Protein AF-A0A1V5L9G5-F1 (afdb_monomer)

pLDDT: mean 86.63, std 11.21, range [47.97, 96.69]

Foldseek 3Di:
DVLVVVLVVLLVVLVVQLPPQPDFLVSNLVSVLSNQLSVLVVQLVVCVVVVNVVSVVVSVVSVVVSVVVSVVSVVVQVVVCVVPVGRHDPVVPPVD

Mean predicted aligned error: 5.8 Å

Sequence (96 aa):
MIFNALTILIILLSLFGITNKRFNLIGIFLCSNMMIIAITINLIIFGAIKSNQDIIMIGFFSMIIISCLNSVIIAIIYNYFEKKNSLEPKESLRDE

Solvent-accessible surface area (backbone atoms only — not comparable to full-atom values): 5186 Å² total; per-residue (Å²): 110,70,66,58,54,52,36,51,52,49,37,54,54,19,54,52,46,54,69,39,77,87,44,36,52,66,52,33,50,52,23,54,47,54,31,54,50,37,53,36,54,50,41,28,50,50,12,59,77,67,70,36,65,66,46,30,49,50,25,54,53,49,52,53,53,49,53,55,49,50,56,53,50,52,53,52,53,51,55,46,27,74,75,61,79,46,55,64,55,87,71,67,74,70,85,115

Radius of gyration: 16.51 Å; Cα contacts (8 Å, |Δi|>4): 72; chains: 1; bounding box: 36×21×51 Å

Nearest PDB structures (foldseek):
  7ak5-assembly1_K  TM=8.890E-01  e=1.107E-02  Mus musculus
  7vys-assembly1_k  TM=8.792E-01  e=2.787E-02  Sus scrofa
  7v2c-assembly1_k  TM=8.807E-01  e=2.787E-02  Sus scrofa
  6zke-assembly1_K  TM=9.109E-01  e=3.565E-02  Ovis aries
  8q0a-assembly1_K  TM=8.818E-01  e=3.565E-02  Bos taurus

Secondary structure (DSSP, 8-state):
-HHHHHHHHHHHHHHHHHH-TT--HHHHHHHHHHHHHHHHHHHHHHHHHTT-HHHHHHHHHHHHHHHHHHHHHHHHHHHHHHHHS--S-TTGGG--

Structure (mmCIF, N/CA/C/O backbone):
data_AF-A0A1V5L9G5-F1
#
_entry.id   AF-A0A1V5L9G5-F1
#
loop_
_atom_site.group_PDB
_atom_site.id
_atom_site.type_symbol
_atom_site.label_atom_id
_atom_site.label_alt_id
_atom_site.label_comp_id
_atom_site.label_asym_id
_atom_site.label_entity_id
_atom_site.label_seq_id
_atom_site.pdbx_PDB_ins_code
_atom_site.Cartn_x
_atom_site.Cartn_y
_atom_site.Cartn_z
_atom_site.occupancy
_atom_site.B_iso_or_equiv
_atom_site.auth_seq_id
_atom_site.auth_comp_id
_atom_site.auth_asym_id
_atom_site.auth_atom_id
_atom_site.pdbx_PDB_model_num
ATOM 1 N N . MET A 1 1 ? 15.313 9.453 -10.976 1.00 62.62 1 MET A N 1
ATOM 2 C CA . MET A 1 1 ? 15.641 9.979 -9.628 1.00 62.62 1 MET A CA 1
ATOM 3 C C . MET A 1 1 ? 14.498 10.779 -9.011 1.00 62.62 1 MET A C 1
ATOM 5 O O . MET A 1 1 ? 14.130 10.463 -7.891 1.00 62.62 1 MET A O 1
ATOM 9 N N . ILE A 1 2 ? 13.891 11.734 -9.728 1.00 74.50 2 ILE A N 1
ATOM 10 C CA . ILE A 1 2 ? 12.804 12.589 -9.201 1.00 74.50 2 ILE A CA 1
ATOM 11 C C . ILE A 1 2 ? 11.596 11.777 -8.685 1.00 74.50 2 ILE A C 1
ATOM 13 O O . ILE A 1 2 ? 11.135 12.012 -7.574 1.00 74.50 2 ILE A O 1
ATOM 17 N N . PHE A 1 3 ? 11.142 10.758 -9.424 1.00 75.56 3 PHE A N 1
ATOM 18 C CA . PHE A 1 3 ? 10.014 9.905 -9.006 1.00 75.56 3 PHE A CA 1
ATOM 19 C C . PHE A 1 3 ? 10.271 9.108 -7.718 1.00 75.56 3 PHE A C 1
ATOM 21 O O . PHE A 1 3 ? 9.383 8.995 -6.874 1.00 75.56 3 PHE A O 1
ATOM 28 N N . ASN A 1 4 ? 11.502 8.627 -7.516 1.00 79.38 4 ASN A N 1
ATOM 29 C CA . ASN A 1 4 ? 11.876 7.957 -6.270 1.00 79.38 4 ASN A CA 1
ATOM 30 C C . ASN A 1 4 ? 11.837 8.936 -5.090 1.00 79.38 4 ASN A C 1
ATOM 32 O O . ASN A 1 4 ? 11.318 8.587 -4.036 1.00 79.38 4 ASN A O 1
ATOM 36 N N . ALA A 1 5 ? 12.332 10.166 -5.268 1.00 85.50 5 ALA A N 1
ATOM 37 C CA . ALA A 1 5 ? 12.305 11.186 -4.220 1.00 85.50 5 ALA A CA 1
ATOM 38 C C . ALA A 1 5 ? 10.868 11.585 -3.838 1.00 85.50 5 ALA A C 1
ATOM 40 O O . ALA A 1 5 ? 10.554 11.678 -2.654 1.00 85.50 5 ALA A O 1
ATOM 41 N N . LEU A 1 6 ? 9.980 11.741 -4.827 1.00 86.62 6 LEU A N 1
ATOM 42 C CA . LEU A 1 6 ? 8.557 12.000 -4.590 1.00 86.62 6 LEU A CA 1
ATOM 43 C C . LEU A 1 6 ? 7.896 10.849 -3.813 1.00 86.62 6 LEU A C 1
ATOM 45 O O . LEU A 1 6 ? 7.172 11.083 -2.851 1.00 86.62 6 LEU A O 1
ATOM 49 N N . THR A 1 7 ? 8.183 9.603 -4.198 1.00 88.81 7 THR A N 1
ATOM 50 C CA . THR A 1 7 ? 7.653 8.409 -3.520 1.00 88.81 7 THR A CA 1
ATOM 51 C C . THR A 1 7 ? 8.107 8.358 -2.063 1.00 88.81 7 THR A C 1
ATOM 53 O O . THR A 1 7 ? 7.290 8.148 -1.171 1.00 88.81 7 THR A O 1
ATOM 56 N N . ILE A 1 8 ? 9.393 8.614 -1.805 1.00 89.06 8 ILE A N 1
ATOM 57 C CA .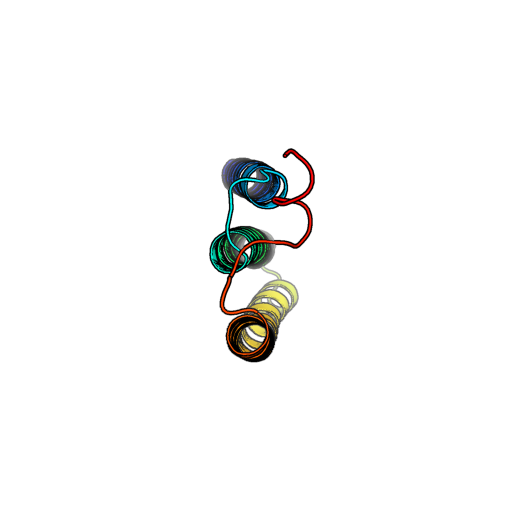 ILE A 1 8 ? 9.950 8.666 -0.446 1.00 89.06 8 ILE A CA 1
ATOM 58 C C . ILE A 1 8 ? 9.266 9.762 0.377 1.00 89.06 8 ILE A C 1
ATOM 60 O O . ILE A 1 8 ? 8.878 9.511 1.516 1.00 89.06 8 ILE A O 1
ATOM 64 N N . LEU A 1 9 ? 9.061 10.951 -0.197 1.00 91.06 9 LEU A N 1
ATOM 65 C CA . LEU A 1 9 ? 8.363 12.046 0.477 1.00 91.06 9 LEU A CA 1
ATOM 66 C C . LEU A 1 9 ? 6.931 11.652 0.873 1.00 91.06 9 LEU A C 1
ATOM 68 O O . LEU A 1 9 ? 6.526 11.880 2.012 1.00 91.06 9 LEU A O 1
ATOM 72 N N . ILE A 1 10 ? 6.180 11.021 -0.036 1.00 90.81 10 ILE A N 1
ATOM 73 C CA . ILE A 1 10 ? 4.809 10.560 0.236 1.00 90.81 10 ILE A CA 1
ATOM 74 C C . ILE A 1 10 ? 4.798 9.483 1.328 1.00 90.81 10 ILE A C 1
ATOM 76 O O . ILE A 1 10 ? 3.937 9.517 2.209 1.00 90.81 10 ILE A O 1
ATOM 80 N N . ILE A 1 11 ? 5.761 8.556 1.315 1.00 89.25 11 ILE A N 1
ATOM 81 C CA . ILE A 1 11 ? 5.894 7.526 2.353 1.00 89.25 11 ILE A CA 1
ATOM 82 C C . ILE A 1 11 ? 6.166 8.170 3.717 1.00 89.25 11 ILE A C 1
ATOM 84 O O . ILE A 1 11 ? 5.502 7.821 4.690 1.00 89.25 11 ILE A O 1
ATOM 88 N N . LEU A 1 12 ? 7.080 9.141 3.797 1.00 90.94 12 LEU A N 1
ATOM 89 C CA . LEU A 1 12 ? 7.394 9.839 5.049 1.00 90.94 12 LEU A CA 1
ATOM 90 C C . LEU A 1 12 ? 6.183 10.601 5.605 1.00 90.94 12 LEU A C 1
ATOM 92 O O . LEU A 1 12 ? 5.891 10.497 6.796 1.00 90.94 12 LEU A O 1
ATOM 96 N N . LEU A 1 13 ? 5.443 11.311 4.749 1.00 89.38 13 LEU A N 1
ATOM 97 C CA . LEU A 1 13 ? 4.205 11.997 5.140 1.00 89.38 13 LEU A CA 1
ATOM 98 C C . LEU A 1 13 ? 3.136 11.010 5.626 1.00 89.38 13 LEU A C 1
ATOM 100 O O . LEU A 1 13 ? 2.458 11.266 6.621 1.00 89.38 13 LEU A O 1
ATOM 104 N N . SER A 1 14 ? 3.016 9.863 4.959 1.00 89.12 14 SER A N 1
ATOM 105 C CA . SER A 1 14 ? 2.064 8.814 5.332 1.00 89.12 14 SER A CA 1
ATOM 106 C C . SER A 1 14 ? 2.425 8.169 6.673 1.00 89.12 14 SER A C 1
ATOM 108 O O . SER A 1 14 ? 1.550 7.983 7.514 1.00 89.12 14 SER A O 1
ATOM 110 N N . LEU A 1 15 ? 3.711 7.890 6.916 1.00 89.25 15 LEU A N 1
ATOM 111 C CA . LEU A 1 15 ? 4.212 7.366 8.193 1.00 89.25 15 LEU A CA 1
ATOM 112 C C . LEU A 1 15 ? 3.990 8.352 9.342 1.00 89.25 15 LEU A C 1
ATOM 114 O O . LEU A 1 15 ? 3.580 7.949 10.432 1.00 89.25 15 LEU A O 1
ATOM 118 N N . PHE A 1 16 ? 4.211 9.644 9.097 1.00 88.38 16 PHE A N 1
ATOM 119 C CA . PHE A 1 16 ? 3.903 10.689 10.069 1.00 88.38 16 PHE A CA 1
ATOM 120 C C . PHE A 1 16 ? 2.403 10.729 10.397 1.00 88.38 16 PHE A C 1
ATOM 122 O O . PHE A 1 16 ? 2.027 10.819 11.562 1.00 88.38 16 PHE A O 1
ATOM 129 N N . GLY A 1 17 ? 1.537 10.594 9.389 1.00 83.31 17 GLY A N 1
ATOM 130 C CA . GLY A 1 17 ? 0.088 10.512 9.590 1.00 83.31 17 GLY A CA 1
ATOM 131 C C . GLY A 1 17 ? -0.347 9.278 10.389 1.00 83.31 17 GLY A C 1
ATOM 132 O O . GLY A 1 17 ? -1.174 9.395 11.286 1.00 83.31 17 GLY A O 1
ATOM 133 N N . ILE A 1 18 ? 0.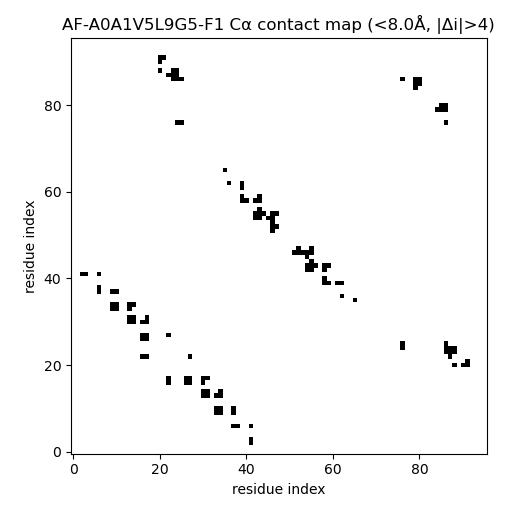250 8.111 10.126 1.00 84.25 18 ILE A N 1
ATOM 134 C CA . ILE A 1 18 ? -0.056 6.856 10.840 1.00 84.25 18 ILE A CA 1
ATOM 135 C C . ILE A 1 18 ? 0.370 6.917 12.314 1.00 84.25 18 ILE A C 1
ATOM 137 O O . ILE A 1 18 ? -0.331 6.404 13.182 1.00 84.25 18 ILE A O 1
ATOM 141 N N . THR A 1 19 ? 1.524 7.521 12.601 1.00 83.12 19 THR A N 1
ATOM 142 C CA . THR A 1 19 ? 2.092 7.588 13.961 1.00 83.12 19 THR A CA 1
ATOM 143 C C . THR A 1 19 ? 1.494 8.703 14.812 1.00 83.12 19 THR A C 1
ATOM 145 O O . THR A 1 19 ? 1.627 8.694 16.037 1.00 83.12 19 THR A O 1
ATOM 148 N N . ASN A 1 20 ? 0.822 9.670 14.192 1.00 80.44 20 ASN A N 1
ATOM 149 C CA . ASN A 1 20 ? 0.227 10.774 14.915 1.00 80.44 20 ASN A CA 1
ATOM 150 C C . ASN A 1 20 ? -1.077 10.321 15.597 1.00 80.44 20 ASN A C 1
ATOM 152 O O . ASN A 1 20 ? -2.093 10.055 14.957 1.00 80.44 20 ASN A O 1
ATOM 156 N N . LYS A 1 21 ? -1.039 10.273 16.935 1.00 66.31 21 LYS A N 1
ATOM 157 C CA . LYS A 1 21 ? -2.126 9.800 17.812 1.00 66.31 21 LYS A CA 1
ATOM 158 C C . LYS A 1 21 ? -3.470 10.515 17.619 1.00 66.31 21 LYS A C 1
ATOM 160 O O . LYS A 1 21 ? -4.487 10.019 18.088 1.00 66.31 21 LYS A O 1
ATOM 165 N N . ARG A 1 22 ? -3.487 11.678 16.959 1.00 69.75 22 ARG A N 1
ATOM 166 C CA . ARG A 1 22 ? -4.699 12.482 16.728 1.00 69.75 22 ARG A CA 1
ATOM 167 C C . ARG A 1 22 ? -5.545 12.017 15.540 1.00 69.75 22 ARG A C 1
ATOM 169 O O . ARG A 1 22 ? -6.587 12.614 15.283 1.00 69.75 22 ARG A O 1
ATOM 176 N N . PHE A 1 23 ? -5.108 11.007 14.785 1.00 75.94 23 PHE A N 1
ATOM 177 C CA . PHE A 1 23 ? -5.877 10.512 13.646 1.00 75.94 23 PHE A CA 1
ATOM 178 C C . PHE A 1 23 ? -6.848 9.399 14.037 1.00 75.94 23 PHE A C 1
ATOM 180 O O . PHE A 1 23 ? -6.484 8.391 14.640 1.00 75.94 23 PHE A O 1
ATOM 187 N N . ASN A 1 24 ? -8.091 9.556 13.585 1.00 84.81 24 ASN A N 1
ATOM 188 C CA . ASN A 1 24 ? -9.096 8.498 13.610 1.00 84.81 24 ASN A CA 1
ATOM 189 C C . ASN A 1 24 ? -8.657 7.322 12.723 1.00 84.81 24 ASN A C 1
ATOM 191 O O . ASN A 1 24 ? -7.872 7.492 11.786 1.00 84.81 24 ASN A O 1
ATOM 195 N N . LEU A 1 25 ? -9.243 6.143 12.938 1.00 86.25 25 LEU A N 1
ATOM 196 C CA . LEU A 1 25 ? -8.977 4.933 12.146 1.00 86.25 25 LEU A CA 1
ATOM 197 C C . LEU A 1 25 ? -9.110 5.152 10.630 1.00 86.25 25 LEU A C 1
ATOM 199 O O . LEU A 1 25 ? -8.331 4.596 9.860 1.00 86.25 25 LEU A O 1
ATOM 203 N N . ILE A 1 26 ? -10.042 6.007 10.196 1.00 87.88 26 ILE A N 1
ATOM 204 C CA . ILE A 1 26 ? -10.187 6.395 8.783 1.00 87.88 26 ILE A CA 1
ATOM 205 C C . ILE A 1 26 ? -8.963 7.182 8.293 1.00 87.88 26 ILE A C 1
ATOM 207 O O . ILE A 1 26 ? -8.483 6.942 7.189 1.00 87.88 26 ILE A O 1
ATOM 211 N N . GLY A 1 27 ? -8.430 8.097 9.105 1.00 87.00 27 GLY A N 1
ATOM 212 C CA . GLY A 1 27 ? -7.223 8.854 8.769 1.00 87.00 27 GLY A CA 1
ATOM 213 C C . GLY A 1 27 ? -6.010 7.939 8.612 1.00 87.00 27 GLY A C 1
ATOM 214 O O . GLY A 1 27 ? -5.318 8.001 7.598 1.00 87.00 27 GLY A O 1
ATOM 215 N N . ILE A 1 28 ? -5.820 7.012 9.554 1.00 88.00 28 ILE A N 1
ATOM 216 C CA . ILE A 1 28 ? -4.749 6.004 9.498 1.00 88.00 28 ILE A CA 1
ATOM 217 C C . ILE A 1 28 ? -4.895 5.119 8.247 1.00 88.00 28 ILE A C 1
ATOM 219 O O . ILE A 1 28 ? -3.907 4.827 7.565 1.00 88.00 28 ILE A O 1
ATOM 223 N N . PHE A 1 29 ? -6.126 4.727 7.909 1.00 91.62 29 PHE A N 1
ATOM 224 C CA . PHE A 1 29 ? -6.436 3.959 6.703 1.00 91.62 29 PHE A CA 1
ATOM 225 C C . PHE A 1 29 ? -6.097 4.719 5.416 1.00 91.62 29 PHE A C 1
ATOM 227 O O . PHE A 1 29 ? -5.485 4.146 4.511 1.00 91.62 29 PHE A O 1
ATOM 234 N N . LEU A 1 30 ? -6.451 6.003 5.330 1.00 90.50 30 LEU A N 1
ATOM 235 C CA . LEU A 1 30 ? -6.135 6.843 4.174 1.00 90.50 30 LEU A CA 1
ATOM 236 C C . LEU A 1 30 ? -4.624 7.040 4.019 1.00 90.50 30 LEU A C 1
ATOM 238 O O . LEU A 1 30 ? -4.108 6.868 2.916 1.00 90.50 30 LEU A O 1
ATOM 242 N N . CYS A 1 31 ? -3.901 7.318 5.107 1.00 90.62 31 CYS A N 1
ATOM 243 C CA . CYS A 1 31 ? -2.441 7.431 5.077 1.00 90.62 31 CYS A CA 1
ATOM 244 C C . CYS A 1 31 ? -1.785 6.122 4.617 1.00 90.62 31 CYS A C 1
ATOM 246 O O . CYS A 1 31 ? -0.913 6.132 3.748 1.00 90.62 31 CYS A O 1
ATOM 248 N N . SER A 1 32 ? -2.251 4.984 5.136 1.00 89.31 32 SER A N 1
ATOM 249 C CA . SER A 1 32 ? -1.763 3.663 4.720 1.00 89.31 32 SER A CA 1
ATOM 250 C C . SER A 1 32 ? -2.025 3.404 3.231 1.00 89.31 32 SER A C 1
ATOM 252 O O . SER A 1 32 ? -1.150 2.911 2.521 1.00 89.31 32 SER A O 1
ATOM 254 N N . ASN A 1 33 ? -3.194 3.808 2.727 1.00 92.31 33 ASN A N 1
ATOM 255 C CA . ASN A 1 33 ? -3.526 3.717 1.307 1.00 92.31 33 ASN A CA 1
ATOM 256 C C . ASN A 1 33 ? -2.634 4.583 0.422 1.00 92.31 33 ASN A C 1
ATOM 258 O O . ASN A 1 33 ? -2.130 4.101 -0.593 1.00 92.31 33 ASN A O 1
ATOM 262 N N . MET A 1 34 ? -2.402 5.839 0.807 1.00 91.25 34 MET A N 1
ATOM 263 C CA . MET A 1 34 ? -1.511 6.729 0.058 1.00 91.25 34 MET A CA 1
ATOM 264 C C . MET A 1 34 ? -0.095 6.154 -0.037 1.00 91.25 34 MET A C 1
ATOM 266 O O . MET A 1 34 ? 0.502 6.186 -1.115 1.00 91.25 34 MET A O 1
ATOM 270 N N . MET A 1 35 ? 0.413 5.564 1.050 1.00 91.75 35 MET A N 1
ATOM 271 C CA . MET A 1 35 ? 1.721 4.905 1.064 1.00 91.75 35 MET A CA 1
ATOM 272 C C . MET A 1 35 ? 1.796 3.765 0.040 1.00 91.75 35 MET A C 1
ATOM 274 O O . MET A 1 35 ? 2.720 3.704 -0.773 1.00 91.75 35 MET A O 1
ATOM 278 N N . ILE A 1 36 ? 0.809 2.870 0.058 1.00 91.94 36 ILE A N 1
ATOM 279 C CA . ILE A 1 36 ? 0.775 1.686 -0.803 1.00 91.94 36 ILE A CA 1
ATOM 280 C C . ILE A 1 36 ? 0.603 2.074 -2.285 1.00 91.94 36 ILE A C 1
ATOM 282 O O . ILE A 1 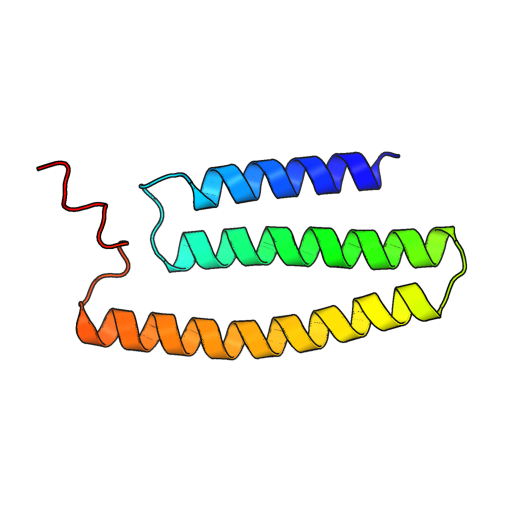36 ? 1.261 1.501 -3.163 1.00 91.94 36 ILE A O 1
ATOM 286 N N . ILE A 1 37 ? -0.240 3.069 -2.576 1.00 91.62 37 ILE A N 1
ATOM 287 C CA . ILE A 1 37 ? -0.437 3.593 -3.935 1.00 91.62 37 ILE A CA 1
ATOM 288 C C . ILE A 1 37 ? 0.865 4.204 -4.463 1.00 91.62 37 ILE A C 1
ATOM 290 O O . ILE A 1 37 ? 1.257 3.910 -5.592 1.00 91.62 37 ILE A O 1
ATOM 294 N N . ALA A 1 38 ? 1.576 4.989 -3.648 1.00 91.81 38 ALA A N 1
ATOM 295 C CA . ALA A 1 38 ? 2.849 5.587 -4.046 1.00 91.81 38 ALA A CA 1
ATOM 296 C C . ALA A 1 38 ? 3.899 4.522 -4.409 1.00 91.81 38 ALA A C 1
ATOM 298 O O . ALA A 1 38 ? 4.558 4.632 -5.443 1.00 91.81 38 ALA A O 1
ATOM 299 N N . ILE A 1 39 ? 4.008 3.456 -3.606 1.00 91.69 39 ILE A N 1
ATOM 300 C CA . ILE A 1 39 ? 4.905 2.322 -3.886 1.00 91.69 39 ILE A CA 1
ATOM 301 C C . ILE A 1 39 ? 4.523 1.639 -5.205 1.00 91.69 39 ILE A C 1
ATOM 303 O O . ILE A 1 39 ? 5.391 1.363 -6.033 1.00 91.69 39 ILE A O 1
ATOM 307 N N . THR A 1 40 ? 3.229 1.402 -5.419 1.00 93.00 40 THR A N 1
ATOM 308 C CA . THR A 1 40 ? 2.726 0.715 -6.616 1.00 93.00 40 THR A CA 1
ATOM 309 C C . THR A 1 40 ? 2.983 1.523 -7.887 1.00 93.00 40 THR A C 1
ATOM 311 O O . THR A 1 40 ? 3.489 0.987 -8.873 1.00 93.00 40 THR A O 1
ATOM 314 N N . ILE A 1 41 ? 2.717 2.832 -7.852 1.00 91.38 41 ILE A N 1
ATOM 315 C CA . ILE A 1 41 ? 3.026 3.742 -8.962 1.00 91.38 41 ILE A CA 1
ATOM 316 C C . ILE A 1 41 ? 4.528 3.731 -9.251 1.00 91.38 41 ILE A C 1
ATOM 318 O O . ILE A 1 41 ? 4.929 3.635 -10.412 1.00 91.38 41 ILE A O 1
ATOM 322 N N . ASN A 1 42 ? 5.370 3.775 -8.215 1.00 92.12 42 ASN A N 1
ATOM 323 C CA . ASN A 1 42 ? 6.816 3.753 -8.407 1.00 92.12 42 ASN A CA 1
ATOM 324 C C . ASN A 1 42 ? 7.300 2.438 -9.037 1.00 92.12 42 ASN A C 1
ATOM 326 O O . ASN A 1 42 ? 8.187 2.458 -9.890 1.00 92.12 42 ASN A O 1
ATOM 330 N N . LEU A 1 43 ? 6.690 1.306 -8.675 1.00 91.19 43 LEU A N 1
ATOM 331 C CA . LEU A 1 43 ? 6.988 0.008 -9.281 1.00 91.19 43 LEU A CA 1
ATOM 332 C C . LEU A 1 43 ? 6.642 -0.010 -10.777 1.00 91.19 43 LEU A C 1
ATOM 334 O O . LEU A 1 43 ? 7.461 -0.438 -11.589 1.00 91.19 43 LEU A O 1
ATOM 338 N N . ILE A 1 44 ? 5.473 0.516 -11.154 1.00 93.38 44 ILE A N 1
ATOM 339 C CA . ILE A 1 44 ? 5.042 0.610 -12.559 1.00 93.38 44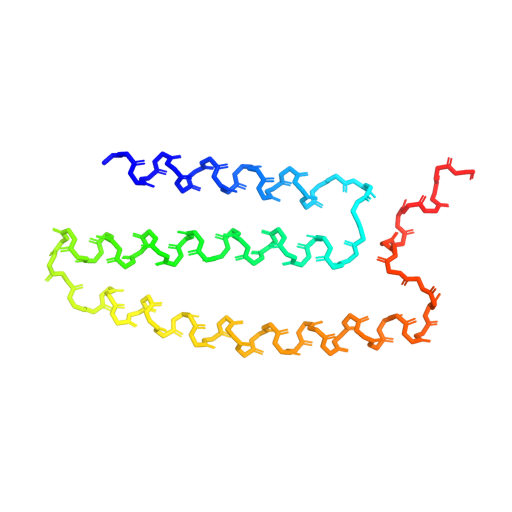 ILE A CA 1
ATOM 340 C C . ILE A 1 44 ? 5.986 1.515 -13.354 1.00 93.38 44 ILE A C 1
ATOM 342 O O . ILE A 1 44 ? 6.440 1.139 -14.435 1.00 93.38 44 ILE A O 1
ATOM 346 N N . ILE A 1 45 ? 6.332 2.683 -12.807 1.00 92.50 45 ILE A N 1
ATOM 347 C CA . ILE A 1 45 ? 7.277 3.616 -13.435 1.00 92.50 45 ILE A CA 1
ATOM 348 C C . ILE A 1 45 ? 8.652 2.961 -13.589 1.00 92.50 45 ILE A C 1
ATOM 350 O O . ILE A 1 45 ? 9.274 3.074 -14.644 1.00 92.50 45 ILE A O 1
ATOM 354 N N . PHE A 1 46 ? 9.127 2.247 -12.568 1.00 91.88 46 PHE A N 1
ATOM 355 C CA . PHE A 1 46 ? 10.392 1.522 -12.633 1.00 91.88 46 PHE A CA 1
ATOM 356 C C . PHE A 1 46 ? 10.375 0.443 -13.723 1.00 91.88 46 PHE A C 1
ATOM 358 O O . PHE A 1 46 ? 11.319 0.363 -14.514 1.00 91.88 46 PHE A O 1
ATOM 365 N N . GLY A 1 47 ? 9.291 -0.332 -13.813 1.00 93.81 47 GLY A N 1
ATOM 366 C CA . GLY A 1 47 ? 9.077 -1.305 -14.882 1.00 93.81 47 GLY A CA 1
ATOM 367 C C . GLY A 1 47 ? 9.096 -0.657 -16.266 1.00 93.81 47 GLY A C 1
ATOM 368 O O . GLY A 1 47 ? 9.800 -1.136 -17.153 1.00 93.81 47 GLY A O 1
ATOM 369 N N . ALA A 1 48 ? 8.423 0.486 -16.429 1.00 93.12 48 ALA A N 1
ATOM 370 C CA . ALA A 1 48 ? 8.412 1.251 -17.675 1.00 93.12 48 ALA A CA 1
ATOM 371 C C . ALA A 1 48 ? 9.810 1.759 -18.066 1.00 93.12 48 ALA A C 1
ATOM 373 O O . ALA A 1 48 ? 10.235 1.567 -19.204 1.00 93.12 48 ALA A O 1
ATOM 374 N N . ILE A 1 49 ? 10.573 2.322 -17.122 1.00 93.94 49 ILE A N 1
ATOM 375 C CA . ILE A 1 49 ? 11.955 2.781 -17.361 1.00 93.94 49 ILE A CA 1
ATOM 376 C C . ILE A 1 49 ? 12.856 1.616 -17.786 1.00 93.94 49 ILE A C 1
ATOM 378 O O . ILE A 1 49 ? 13.717 1.774 -18.650 1.00 93.94 49 ILE A O 1
ATOM 382 N N . LYS A 1 50 ? 12.670 0.438 -17.182 1.00 94.44 50 LYS A N 1
ATOM 383 C CA . LYS A 1 50 ? 13.426 -0.774 -17.518 1.00 94.44 50 LYS A CA 1
ATOM 384 C C . LYS A 1 50 ? 12.877 -1.521 -18.733 1.00 94.44 50 LYS A C 1
ATOM 386 O O . LYS A 1 50 ? 13.463 -2.534 -19.099 1.00 94.44 50 LYS A O 1
ATOM 391 N N . SER A 1 51 ? 11.793 -1.037 -19.348 1.00 95.62 51 SER A N 1
ATOM 392 C CA . SER A 1 51 ? 11.064 -1.738 -20.415 1.00 95.62 51 SER A CA 1
ATOM 393 C C . SER A 1 51 ? 10.721 -3.189 -20.043 1.00 95.62 51 SER A C 1
ATOM 395 O O . SER A 1 51 ? 10.715 -4.078 -20.889 1.00 95.62 51 SER A O 1
ATOM 397 N N . ASN A 1 52 ? 10.455 -3.434 -18.758 1.00 96.69 52 ASN A N 1
ATOM 398 C CA . ASN A 1 52 ? 10.145 -4.750 -18.220 1.00 96.69 52 ASN A CA 1
ATOM 399 C C . ASN A 1 52 ? 8.632 -4.852 -17.979 1.00 96.69 52 ASN A C 1
ATOM 401 O O . ASN A 1 52 ? 8.106 -4.294 -17.011 1.00 96.69 52 ASN A O 1
ATOM 405 N N . GLN A 1 53 ? 7.947 -5.561 -18.877 1.00 94.75 53 GLN A N 1
ATOM 406 C CA . GLN A 1 53 ? 6.494 -5.734 -18.841 1.00 94.75 53 GLN A CA 1
ATOM 407 C C . GLN A 1 53 ? 6.018 -6.536 -17.626 1.00 94.75 53 GLN A C 1
ATOM 409 O O . GLN A 1 53 ? 4.944 -6.237 -17.104 1.00 94.75 53 GLN A O 1
ATOM 414 N N . ASP A 1 54 ? 6.826 -7.466 -17.114 1.00 95.88 54 ASP A N 1
ATOM 415 C CA . ASP A 1 54 ? 6.466 -8.276 -15.947 1.00 95.88 54 ASP A CA 1
ATOM 416 C C . ASP A 1 54 ? 6.324 -7.400 -14.700 1.00 95.88 54 ASP A C 1
ATOM 418 O O . ASP A 1 54 ? 5.350 -7.514 -13.958 1.00 95.88 54 ASP A O 1
ATOM 422 N N . ILE A 1 55 ? 7.248 -6.454 -14.497 1.00 94.12 55 ILE A N 1
ATOM 423 C CA . ILE A 1 55 ? 7.193 -5.509 -13.369 1.00 94.12 55 ILE A CA 1
ATOM 424 C C . ILE A 1 55 ? 5.957 -4.607 -13.472 1.00 94.12 55 ILE A C 1
ATOM 426 O O . ILE A 1 55 ? 5.291 -4.345 -12.468 1.00 94.12 55 ILE A O 1
ATOM 430 N N . ILE A 1 56 ? 5.631 -4.151 -14.684 1.00 94.19 56 ILE A N 1
ATOM 431 C CA . ILE A 1 56 ? 4.435 -3.339 -14.938 1.00 94.19 56 ILE A CA 1
ATOM 432 C C . ILE A 1 56 ? 3.176 -4.147 -14.602 1.00 94.19 56 ILE A C 1
ATOM 434 O O . ILE A 1 56 ? 2.306 -3.657 -13.881 1.00 94.19 56 ILE A O 1
ATOM 438 N N . MET A 1 57 ? 3.099 -5.396 -15.068 1.00 95.69 57 MET A N 1
ATOM 439 C CA . MET A 1 57 ? 1.993 -6.303 -14.764 1.00 95.69 57 MET A CA 1
ATOM 440 C C . MET A 1 57 ? 1.853 -6.563 -13.264 1.00 95.69 57 MET A C 1
ATOM 442 O O . MET A 1 57 ? 0.740 -6.496 -12.746 1.00 95.69 57 MET A O 1
ATOM 446 N N . ILE A 1 58 ? 2.959 -6.812 -12.557 1.00 94.81 58 ILE A N 1
ATOM 447 C CA . ILE A 1 58 ? 2.955 -6.987 -11.098 1.00 94.81 58 ILE A CA 1
ATOM 448 C C . ILE A 1 58 ? 2.379 -5.741 -10.414 1.00 94.81 58 ILE A C 1
ATOM 450 O O . ILE A 1 58 ? 1.557 -5.878 -9.510 1.00 94.81 58 ILE A O 1
ATOM 454 N N . GLY A 1 59 ? 2.739 -4.539 -10.874 1.00 93.00 59 GLY A N 1
ATOM 455 C CA . GLY A 1 59 ? 2.176 -3.287 -10.362 1.00 93.00 59 GLY A CA 1
ATOM 456 C C . GLY A 1 59 ? 0.666 -3.137 -10.603 1.00 93.00 59 GLY A C 1
ATOM 457 O O . GLY A 1 59 ? -0.060 -2.643 -9.741 1.00 93.00 59 GLY A O 1
ATOM 458 N N . PHE A 1 60 ? 0.149 -3.600 -11.743 1.00 93.19 60 PHE A N 1
ATOM 459 C CA . PHE A 1 60 ? -1.301 -3.630 -11.974 1.00 93.19 60 PHE A CA 1
ATOM 460 C C . PHE A 1 60 ? -2.008 -4.666 -11.095 1.00 93.19 60 PHE A C 1
ATOM 462 O O . PHE A 1 60 ? -3.041 -4.360 -10.496 1.00 93.19 60 PHE A O 1
ATOM 469 N N . PHE A 1 61 ? -1.439 -5.865 -10.958 1.00 94.94 61 PHE A N 1
ATOM 470 C CA . PHE A 1 61 ? -1.975 -6.894 -10.067 1.00 94.94 61 PHE A CA 1
ATOM 471 C C . PHE A 1 61 ? -1.988 -6.444 -8.607 1.00 94.94 61 PHE A C 1
ATOM 473 O O . PHE A 1 61 ? -2.974 -6.684 -7.906 1.00 94.94 61 PHE A O 1
ATOM 480 N N . SER A 1 62 ? -0.949 -5.741 -8.148 1.00 93.94 62 SER A N 1
ATOM 481 C CA . SER A 1 62 ? -0.936 -5.208 -6.790 1.00 93.94 62 SER A CA 1
ATOM 482 C C . SER A 1 62 ? -2.073 -4.210 -6.577 1.00 93.94 62 SER A C 1
ATOM 484 O O . SER A 1 62 ? -2.741 -4.310 -5.553 1.00 93.94 62 SER A O 1
ATOM 486 N N . MET A 1 63 ? -2.389 -3.328 -7.539 1.00 92.88 63 MET A N 1
ATOM 487 C CA . MET A 1 63 ? -3.543 -2.414 -7.416 1.00 92.88 63 MET A CA 1
ATOM 488 C C . MET A 1 63 ? -4.873 -3.148 -7.208 1.00 92.88 63 MET A C 1
ATOM 490 O O . MET A 1 63 ? -5.688 -2.712 -6.392 1.00 92.88 63 MET A O 1
ATOM 494 N N . ILE A 1 64 ? -5.083 -4.273 -7.895 1.00 94.56 64 ILE A N 1
ATOM 495 C CA . ILE A 1 64 ? -6.293 -5.093 -7.729 1.00 94.56 64 ILE A CA 1
ATOM 496 C C . ILE A 1 64 ? -6.351 -5.663 -6.307 1.00 94.56 64 ILE A C 1
ATOM 498 O O . ILE A 1 64 ? -7.360 -5.511 -5.619 1.00 94.56 64 ILE A O 1
ATOM 502 N N . ILE A 1 65 ? -5.250 -6.257 -5.836 1.00 94.25 65 ILE A N 1
ATOM 503 C CA . ILE A 1 65 ? -5.161 -6.827 -4.483 1.00 94.25 65 ILE A CA 1
ATOM 504 C C . ILE A 1 65 ? -5.422 -5.748 -3.422 1.00 94.25 65 ILE A C 1
ATOM 506 O O . ILE A 1 65 ? -6.172 -5.977 -2.474 1.00 94.25 65 ILE A O 1
ATOM 510 N N . ILE A 1 66 ? -4.851 -4.556 -3.600 1.00 93.88 66 ILE A N 1
ATOM 511 C CA . ILE A 1 66 ? -5.036 -3.416 -2.694 1.00 93.88 66 ILE A CA 1
ATOM 512 C C . ILE A 1 66 ? -6.504 -2.984 -2.655 1.00 93.88 66 ILE A C 1
ATOM 514 O O . ILE A 1 66 ? -7.040 -2.736 -1.576 1.00 93.88 66 ILE A O 1
ATOM 518 N N . SER A 1 67 ? -7.182 -2.942 -3.805 1.00 93.94 67 SER A N 1
ATOM 519 C CA . SER A 1 67 ? -8.613 -2.628 -3.874 1.00 93.94 67 SER A CA 1
ATOM 520 C C . SER A 1 67 ? -9.458 -3.634 -3.080 1.00 93.94 67 SER A C 1
ATOM 522 O O . SER A 1 67 ? -10.309 -3.234 -2.280 1.00 93.94 67 SER A O 1
ATOM 524 N N . CYS A 1 68 ? -9.167 -4.932 -3.209 1.00 95.75 68 CYS A N 1
ATOM 525 C CA . CYS A 1 68 ? -9.832 -5.972 -2.422 1.00 95.75 68 CYS A CA 1
ATOM 526 C C . CYS A 1 68 ? -9.571 -5.812 -0.916 1.00 95.75 68 CYS A C 1
ATOM 528 O O . CYS A 1 68 ? -10.508 -5.863 -0.117 1.00 95.75 68 CYS A O 1
ATOM 530 N N . LEU A 1 69 ? -8.316 -5.572 -0.522 1.00 93.75 69 LEU A N 1
ATOM 531 C CA . LEU A 1 69 ? -7.948 -5.348 0.879 1.00 93.75 69 LEU A CA 1
ATOM 532 C C . LEU A 1 69 ? -8.653 -4.120 1.463 1.00 93.75 69 LEU A C 1
ATOM 534 O O . LEU A 1 69 ? -9.136 -4.176 2.592 1.00 93.75 69 LEU A O 1
ATOM 538 N N . ASN A 1 70 ? -8.787 -3.043 0.689 1.00 93.69 70 ASN A N 1
ATOM 539 C CA . ASN A 1 70 ? -9.503 -1.846 1.118 1.00 93.69 70 ASN A CA 1
ATOM 540 C C . ASN A 1 70 ? -10.966 -2.128 1.444 1.00 93.69 70 ASN A C 1
ATOM 542 O O . ASN A 1 70 ? -11.457 -1.647 2.463 1.00 93.69 70 ASN A O 1
ATOM 546 N N . SER A 1 71 ? -11.645 -2.948 0.639 1.00 95.12 71 SER A N 1
ATOM 547 C CA . SER A 1 71 ? -13.022 -3.353 0.932 1.00 95.12 71 SER A CA 1
ATOM 548 C C . SER A 1 71 ? -13.126 -4.082 2.276 1.00 95.12 71 SER A C 1
ATOM 550 O O . SER A 1 71 ? -14.042 -3.815 3.055 1.00 95.12 71 SER A O 1
ATOM 552 N N . VAL A 1 72 ? -12.181 -4.980 2.571 1.00 95.44 72 VAL A N 1
ATOM 553 C CA . VAL A 1 72 ? -12.148 -5.726 3.840 1.00 95.44 72 VAL A CA 1
ATOM 554 C C . VAL A 1 72 ? -11.854 -4.793 5.015 1.00 95.44 72 VAL A C 1
ATOM 556 O O . VAL A 1 72 ? -12.540 -4.851 6.035 1.00 95.44 72 VAL A O 1
ATOM 559 N N . ILE A 1 73 ? -10.874 -3.898 4.878 1.00 93.44 73 ILE A N 1
ATOM 560 C CA . ILE A 1 73 ? -10.500 -2.961 5.944 1.00 93.44 73 ILE A CA 1
ATOM 561 C C . ILE A 1 73 ? -11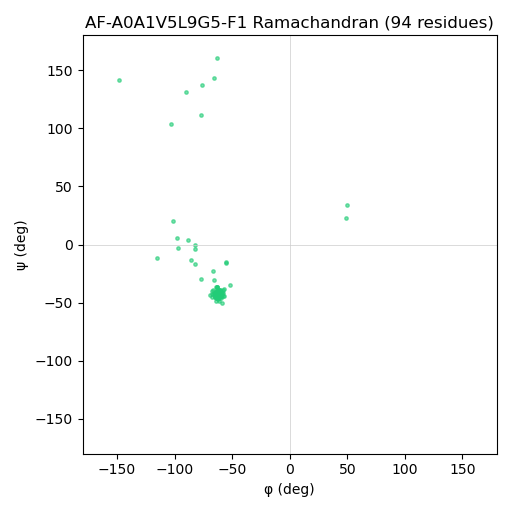.653 -2.000 6.255 1.00 93.44 73 ILE A C 1
ATOM 563 O O . ILE A 1 73 ? -11.941 -1.766 7.426 1.00 93.44 73 ILE A O 1
ATOM 567 N N . ILE A 1 74 ? -12.359 -1.494 5.240 1.00 93.38 74 ILE A N 1
ATOM 568 C CA . ILE A 1 74 ? -13.537 -0.635 5.440 1.00 93.38 74 ILE A CA 1
ATOM 569 C C . ILE A 1 74 ? -14.627 -1.383 6.217 1.00 93.38 74 ILE A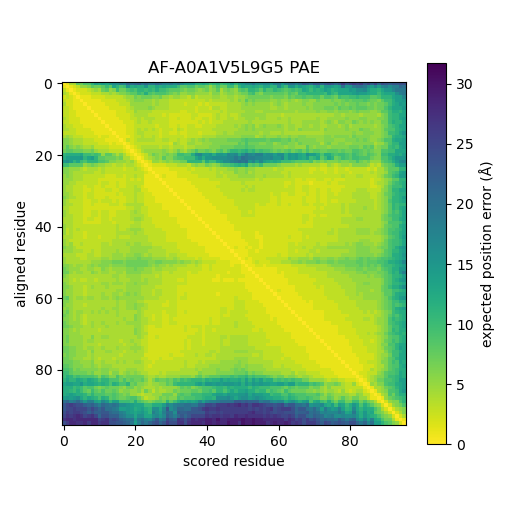 C 1
ATOM 571 O O . ILE A 1 74 ? -15.183 -0.828 7.165 1.00 93.38 74 ILE A O 1
ATOM 575 N N . ALA A 1 75 ? -14.889 -2.651 5.884 1.00 94.25 75 ALA A N 1
ATOM 576 C CA . ALA A 1 75 ? -15.847 -3.471 6.626 1.00 94.25 75 ALA A CA 1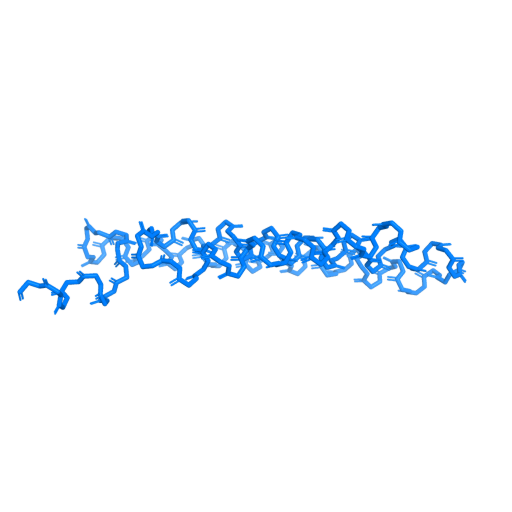
ATOM 577 C C . ALA A 1 75 ? -15.427 -3.670 8.097 1.00 94.25 75 ALA A C 1
ATOM 579 O O . ALA A 1 75 ? -16.265 -3.600 8.999 1.00 94.25 75 ALA A O 1
ATOM 580 N N . ILE A 1 76 ? -14.128 -3.857 8.358 1.00 92.56 76 ILE A N 1
ATOM 581 C CA . ILE A 1 76 ? -13.584 -3.956 9.721 1.00 92.56 76 ILE A CA 1
ATOM 582 C C . ILE A 1 76 ? -13.748 -2.631 10.478 1.00 92.56 76 ILE A C 1
ATOM 584 O O . ILE A 1 76 ? -14.177 -2.646 11.632 1.00 92.56 76 ILE A O 1
ATOM 588 N N . ILE A 1 77 ? -13.440 -1.494 9.846 1.00 91.69 77 ILE A N 1
ATOM 589 C CA . ILE A 1 77 ? -13.595 -0.160 10.449 1.00 91.69 77 ILE A CA 1
ATOM 590 C C . ILE A 1 77 ? -15.064 0.101 10.791 1.00 91.69 77 ILE A C 1
ATOM 592 O O . ILE A 1 77 ? -15.355 0.579 11.885 1.00 91.69 77 ILE A O 1
ATOM 596 N N . TYR A 1 78 ? -15.986 -0.255 9.895 1.00 92.19 78 TYR A N 1
ATOM 597 C CA . TYR A 1 78 ? -17.421 -0.120 10.134 1.00 92.19 78 TYR A CA 1
ATOM 598 C C . TYR A 1 78 ? -17.885 -0.967 11.328 1.00 92.19 78 TYR A C 1
ATOM 600 O O . TYR A 1 78 ? -18.517 -0.445 12.242 1.00 92.19 78 TYR A O 1
ATOM 608 N N . ASN A 1 79 ? -17.498 -2.246 11.381 1.00 92.25 79 ASN A N 1
ATOM 609 C CA . ASN A 1 79 ? -17.835 -3.135 12.500 1.00 92.25 79 ASN A CA 1
ATOM 610 C C . ASN A 1 79 ? -17.219 -2.648 13.828 1.00 92.25 79 ASN A C 1
ATOM 612 O O . ASN A 1 79 ? -17.835 -2.735 14.889 1.00 92.25 79 ASN A O 1
ATOM 616 N N . TYR A 1 80 ? -16.003 -2.095 13.784 1.00 88.88 80 TYR A N 1
ATOM 617 C CA . TYR A 1 80 ? -15.378 -1.476 14.952 1.00 88.88 80 TYR A CA 1
ATOM 618 C C . TYR A 1 80 ? -16.158 -0.246 15.428 1.00 88.88 80 TYR A C 1
ATOM 620 O O . TYR A 1 80 ? -16.381 -0.097 16.632 1.00 88.88 80 TYR A O 1
ATOM 628 N N . PHE A 1 81 ? -16.588 0.608 14.496 1.00 89.75 81 PHE A N 1
ATOM 629 C CA . PHE A 1 81 ? -17.402 1.778 14.804 1.00 89.75 81 PHE A CA 1
ATOM 630 C C . PHE A 1 81 ? -18.735 1.382 15.436 1.00 89.75 81 PHE A C 1
ATOM 632 O O . PHE A 1 81 ? -19.073 1.920 16.482 1.00 89.75 81 PHE A O 1
ATOM 639 N N . GLU A 1 82 ? -19.433 0.393 14.879 1.00 91.31 82 GLU A N 1
ATOM 640 C CA . GLU A 1 82 ? -20.696 -0.117 15.427 1.00 91.31 82 GLU A CA 1
ATOM 641 C C . GLU A 1 82 ? -20.538 -0.611 16.878 1.00 91.31 82 GLU A C 1
ATOM 643 O O . GLU 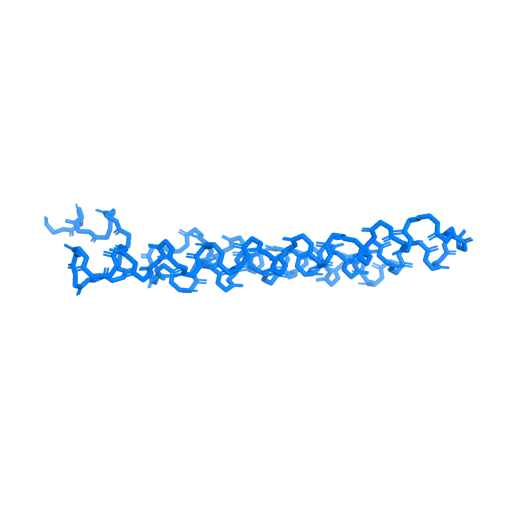A 1 82 ? -21.392 -0.370 17.727 1.00 91.31 82 GLU A O 1
ATOM 648 N N . LYS A 1 83 ? -19.406 -1.252 17.200 1.00 88.75 83 LYS A N 1
ATOM 649 C CA . LYS A 1 83 ? -19.133 -1.778 18.548 1.00 88.75 83 LYS A CA 1
ATOM 650 C C . LYS A 1 83 ? -18.717 -0.726 19.569 1.00 88.75 83 LYS A C 1
ATOM 652 O O . LYS A 1 83 ? -18.906 -0.946 20.764 1.00 88.75 83 LYS A O 1
ATOM 657 N N . LYS A 1 84 ? -18.066 0.356 19.141 1.00 85.19 84 LYS A N 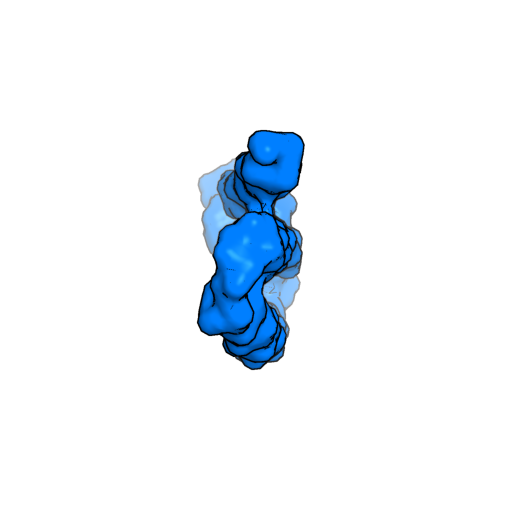1
ATOM 658 C CA . LYS A 1 84 ? -17.469 1.344 20.055 1.00 85.19 84 LYS A CA 1
ATOM 659 C C . LYS A 1 84 ? -18.096 2.728 19.996 1.00 85.19 84 LYS A C 1
ATOM 661 O O . LYS A 1 84 ? -17.760 3.551 20.842 1.00 85.19 84 LYS A O 1
ATOM 666 N N . ASN A 1 85 ? -18.934 3.003 18.998 1.00 83.88 85 ASN A N 1
ATOM 667 C CA . ASN A 1 85 ? -19.429 4.338 18.649 1.00 83.88 85 ASN A CA 1
ATOM 668 C C . ASN A 1 85 ? -18.317 5.399 18.534 1.00 83.88 85 ASN A C 1
ATOM 670 O O . ASN A 1 85 ? -18.561 6.593 18.678 1.00 83.88 85 ASN A O 1
ATOM 674 N N . SER A 1 86 ? -17.079 4.968 18.283 1.00 82.44 86 SER A N 1
ATOM 675 C CA . SER A 1 86 ? -15.907 5.826 18.153 1.00 82.44 86 SER A CA 1
ATOM 676 C C . SER A 1 86 ? -14.930 5.214 17.157 1.00 82.44 86 SER A C 1
ATOM 678 O O . SER A 1 86 ? -14.746 3.996 17.101 1.00 82.44 86 SER A O 1
ATOM 680 N N . LEU A 1 87 ? -14.310 6.081 16.361 1.00 81.88 87 LEU A N 1
ATOM 681 C CA . LEU A 1 87 ? -13.248 5.737 15.415 1.00 81.88 87 LEU A CA 1
ATOM 682 C C . LEU A 1 87 ? -11.859 6.015 15.989 1.00 81.88 87 LEU A C 1
ATOM 684 O O . LEU A 1 87 ? -10.870 5.893 15.265 1.00 81.88 87 LEU A O 1
ATOM 688 N N . GLU A 1 88 ? -11.773 6.398 17.259 1.00 82.19 88 GLU A N 1
ATOM 689 C CA . GLU A 1 88 ? -10.492 6.638 17.894 1.00 82.19 88 GLU A CA 1
ATOM 690 C C . GLU A 1 88 ? -9.791 5.312 18.238 1.00 82.19 88 GLU A C 1
ATOM 692 O O . GLU A 1 88 ? -10.418 4.340 18.704 1.00 82.19 88 GLU A O 1
ATOM 697 N N . PRO A 1 89 ? -8.476 5.227 17.985 1.00 69.62 89 PRO A N 1
ATOM 698 C CA . PRO A 1 89 ? -7.681 4.104 18.442 1.00 69.62 89 PRO A CA 1
ATOM 699 C C . PRO A 1 89 ? -7.630 4.098 19.975 1.00 69.62 89 PRO A C 1
ATOM 701 O O . PRO A 1 89 ? -7.542 5.129 20.626 1.00 69.62 89 PRO A O 1
ATOM 704 N N . LYS A 1 90 ? -7.654 2.899 20.563 1.00 64.12 90 LYS A N 1
ATOM 705 C CA . LYS A 1 90 ? -7.794 2.647 22.014 1.00 64.12 90 LYS A CA 1
ATOM 706 C C . LYS A 1 90 ? -6.747 3.346 22.908 1.00 64.12 90 LYS A C 1
ATOM 708 O O . LYS A 1 90 ? -6.936 3.386 24.116 1.00 64.12 90 LYS A O 1
ATOM 713 N N . GLU A 1 91 ? -5.654 3.843 22.331 1.00 57.06 91 GLU A N 1
ATOM 714 C CA . GLU A 1 91 ? -4.577 4.559 23.024 1.00 57.06 91 GLU A CA 1
ATOM 715 C C . GLU A 1 91 ? -4.828 6.065 23.206 1.00 57.06 91 GLU A C 1
ATOM 717 O O . GLU A 1 91 ? -4.127 6.664 24.017 1.00 57.06 91 GLU A O 1
ATOM 722 N N . SER A 1 92 ? -5.812 6.681 22.529 1.00 52.81 92 SER A N 1
ATOM 723 C CA . SER A 1 92 ? -6.145 8.106 22.743 1.00 52.81 92 SER A CA 1
ATOM 724 C C . SER A 1 92 ? -6.729 8.387 24.134 1.00 52.81 92 SER A C 1
ATOM 726 O O . SER A 1 92 ? -6.611 9.495 24.634 1.00 52.81 92 SER A O 1
ATOM 728 N N . LEU A 1 93 ? -7.305 7.369 24.782 1.00 53.41 93 LEU A N 1
ATOM 729 C CA . LEU A 1 93 ? -8.007 7.470 26.069 1.00 53.41 93 LEU A CA 1
ATOM 730 C C . LEU A 1 93 ? -7.098 7.298 27.302 1.00 53.41 93 LEU A C 1
ATOM 732 O O . LEU A 1 93 ? -7.605 7.199 28.413 1.00 53.41 93 LEU A O 1
ATOM 736 N N . ARG A 1 94 ? -5.776 7.156 27.128 1.00 53.47 94 ARG A N 1
ATOM 737 C CA . ARG A 1 94 ? -4.824 6.916 28.236 1.00 53.47 94 ARG A CA 1
ATOM 738 C C . ARG A 1 94 ? -4.117 8.169 28.756 1.00 53.47 94 ARG A C 1
ATOM 740 O O . ARG A 1 94 ? -3.354 8.048 29.707 1.00 53.47 94 ARG A O 1
ATOM 747 N N . ASP A 1 95 ? -4.368 9.321 28.143 1.00 51.88 95 ASP A N 1
ATOM 748 C CA . ASP A 1 95 ? -3.762 10.599 28.528 1.00 51.88 95 ASP A CA 1
ATOM 749 C C . ASP A 1 95 ? -4.732 11.481 29.363 1.00 51.88 95 ASP A C 1
ATOM 751 O O . ASP A 1 95 ? -4.513 12.687 29.469 1.00 51.88 95 ASP A O 1
ATOM 755 N N . GLU A 1 96 ? -5.771 10.885 29.974 1.00 47.97 96 GLU A N 1
ATOM 756 C CA . GLU A 1 96 ? -6.616 11.498 31.024 1.00 47.97 96 GLU A CA 1
ATOM 757 C C . GLU A 1 96 ? -6.413 10.829 32.392 1.00 47.97 96 GLU A C 1
ATOM 759 O O . GLU A 1 96 ? -6.466 9.576 32.463 1.00 47.97 96 GLU A O 1
#